Protein AF-A0A3Q0DSI8-F1 (afdb_monomer_lite)

pLDDT: mean 88.82, std 7.57, range [65.06, 96.94]

Organism: Carlito syrichta (NCBI:txid1868482)

Radius of gyration: 19.51 Å; chains: 1; bounding box: 39×31×48 Å

Sequence (101 aa):
PAAAREAFRAGLRVSFAHFVQYLLDPHTETLAPFNEHWRQVYRLCHPCQIDYDFVGKLETLDQDAAQLLRLLRVDRRLRFPPSYRNRTARSWEEDWFAEIP

Secondary structure (DSSP, 8-state):
--SHHHHHHTT----HHHHHHHHH-HHHHHHSPPPTTTS-HHHHS-TTTS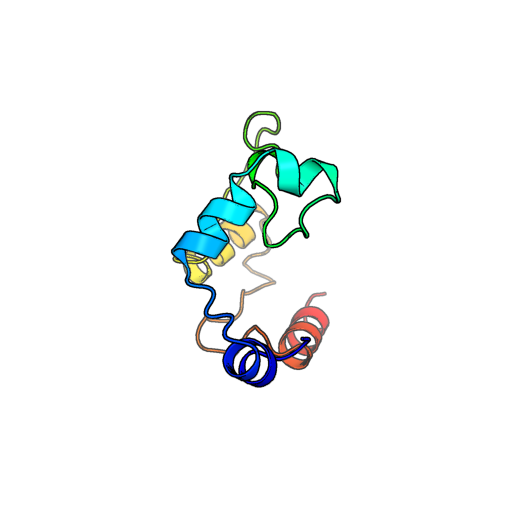--S----STTHHHHHHHHHHHTT-TTT--PPPTTS-TT-HHHHHHHHHT--

Structure (mmCIF, N/CA/C/O backbone):
data_AF-A0A3Q0DSI8-F1
#
_entry.id   AF-A0A3Q0DSI8-F1
#
loop_
_atom_site.group_PDB
_atom_site.id
_atom_site.type_symbol
_atom_site.label_atom_id
_atom_site.label_alt_id
_atom_site.label_comp_id
_atom_site.label_asym_id
_atom_site.label_entity_id
_atom_site.label_seq_id
_atom_site.pdbx_PDB_ins_code
_atom_site.Cartn_x
_atom_site.Cartn_y
_atom_site.Cartn_z
_atom_site.occupancy
_atom_site.B_iso_or_equiv
_atom_site.auth_seq_id
_atom_site.auth_comp_id
_atom_site.auth_asym_id
_atom_site.auth_atom_id
_atom_site.pdbx_PDB_model_num
ATOM 1 N N . PRO A 1 1 ? 11.953 -16.529 -18.327 1.00 75.19 1 PRO A N 1
ATOM 2 C CA . PRO A 1 1 ? 12.518 -17.112 -17.087 1.00 75.19 1 PRO A CA 1
ATOM 3 C C . PRO A 1 1 ? 11.647 -16.754 -15.879 1.00 75.19 1 PRO A C 1
ATOM 5 O O . PRO A 1 1 ? 11.230 -15.605 -15.771 1.00 75.19 1 PRO A O 1
ATOM 8 N N . ALA A 1 2 ? 11.341 -17.732 -15.023 1.00 85.94 2 ALA A N 1
ATOM 9 C CA . ALA A 1 2 ? 10.437 -17.547 -13.877 1.00 85.94 2 ALA A CA 1
ATOM 10 C C . ALA A 1 2 ? 11.185 -17.217 -12.571 1.00 85.94 2 ALA A C 1
ATOM 12 O O . ALA A 1 2 ? 10.582 -16.751 -11.610 1.00 85.94 2 ALA A O 1
ATOM 13 N N . ALA A 1 3 ? 12.507 -17.422 -12.541 1.00 91.25 3 ALA A N 1
ATOM 14 C CA . ALA A 1 3 ? 13.357 -17.130 -11.390 1.00 91.25 3 ALA A CA 1
ATOM 15 C C . ALA A 1 3 ? 14.474 -16.133 -11.734 1.00 91.25 3 ALA A C 1
ATOM 17 O O . ALA A 1 3 ? 15.046 -16.166 -12.829 1.00 91.25 3 ALA A O 1
ATOM 18 N N . ALA A 1 4 ? 14.869 -15.304 -10.760 1.00 89.75 4 ALA A N 1
ATOM 19 C CA . ALA A 1 4 ? 15.948 -14.321 -10.923 1.00 89.75 4 ALA A CA 1
ATOM 20 C C . ALA A 1 4 ? 17.263 -14.965 -11.401 1.00 89.75 4 ALA A C 1
ATOM 22 O O . ALA A 1 4 ? 17.949 -14.433 -12.270 1.00 89.75 4 ALA A O 1
ATOM 23 N N . ARG A 1 5 ? 17.582 -16.166 -10.899 1.00 93.50 5 ARG A N 1
ATOM 24 C CA . ARG A 1 5 ? 18.783 -16.913 -11.302 1.00 93.50 5 ARG A CA 1
ATOM 25 C C . ARG A 1 5 ? 18.782 -17.277 -12.789 1.00 93.50 5 ARG A C 1
ATOM 27 O O . ARG A 1 5 ? 19.831 -17.226 -13.425 1.00 93.50 5 ARG A O 1
ATOM 34 N N . GLU A 1 6 ? 17.631 -17.649 -13.343 1.00 95.44 6 GLU A N 1
ATOM 35 C CA . GLU A 1 6 ? 17.492 -17.958 -14.771 1.00 95.44 6 GLU A CA 1
ATOM 36 C C . GLU A 1 6 ? 17.601 -16.694 -15.622 1.00 95.44 6 GLU A C 1
ATOM 38 O O . GLU A 1 6 ? 18.300 -16.697 -16.632 1.00 95.44 6 GLU A O 1
ATOM 43 N N . ALA A 1 7 ? 16.969 -15.600 -15.183 1.00 93.88 7 ALA A N 1
ATOM 44 C CA . ALA A 1 7 ? 17.076 -14.303 -15.844 1.00 93.88 7 ALA A CA 1
ATOM 45 C C . ALA A 1 7 ? 18.540 -13.838 -15.913 1.00 93.88 7 ALA A C 1
ATOM 47 O O . ALA A 1 7 ? 19.027 -13.483 -16.985 1.00 93.88 7 ALA A O 1
ATOM 48 N N . PHE A 1 8 ? 19.278 -13.954 -14.805 1.00 94.44 8 PHE A N 1
ATOM 49 C CA . PHE A 1 8 ? 20.689 -13.571 -14.748 1.00 94.44 8 PHE A CA 1
ATOM 50 C C . PHE A 1 8 ? 21.568 -14.415 -15.676 1.00 94.44 8 PHE A C 1
ATOM 52 O O . PHE A 1 8 ? 22.470 -13.869 -16.309 1.00 94.44 8 PHE A O 1
ATOM 59 N N . ARG A 1 9 ? 21.306 -15.725 -15.795 1.00 95.75 9 ARG A N 1
ATOM 60 C CA . ARG A 1 9 ? 22.008 -16.599 -16.756 1.00 95.75 9 ARG A CA 1
ATOM 61 C C . ARG A 1 9 ? 21.726 -16.217 -18.208 1.00 95.75 9 ARG A C 1
ATOM 63 O O . ARG A 1 9 ? 22.615 -16.346 -19.038 1.00 95.75 9 ARG A O 1
ATOM 70 N N . ALA A 1 10 ? 20.527 -15.717 -18.494 1.00 95.44 10 ALA A N 1
ATOM 71 C CA . ALA A 1 10 ? 20.152 -15.191 -19.805 1.00 95.44 10 ALA A CA 1
ATOM 72 C C . ALA A 1 10 ? 20.676 -13.761 -20.066 1.00 95.44 10 ALA A C 1
ATOM 74 O O . ALA A 1 10 ? 20.297 -13.146 -21.057 1.00 95.44 10 ALA A O 1
ATOM 75 N N . GLY A 1 11 ? 21.514 -13.204 -19.181 1.00 94.81 11 GLY A N 1
ATOM 76 C CA . GLY A 1 11 ? 22.053 -11.846 -19.310 1.00 94.81 11 GLY A CA 1
ATOM 77 C C . GLY A 1 11 ? 21.078 -10.732 -18.911 1.00 94.81 11 GLY A C 1
ATOM 78 O O . GLY A 1 11 ? 21.422 -9.557 -19.001 1.00 94.81 11 GLY A O 1
ATOM 79 N N . LEU A 1 12 ? 19.884 -11.072 -18.422 1.00 94.56 12 LEU A N 1
ATOM 80 C CA . LEU A 1 12 ? 18.876 -10.103 -17.998 1.00 94.56 12 LEU A CA 1
ATOM 81 C C . LEU A 1 12 ? 19.125 -9.697 -16.546 1.00 94.56 12 LEU A C 1
ATOM 83 O O . LEU A 1 12 ? 18.882 -10.481 -15.634 1.00 94.56 12 LEU A O 1
ATOM 87 N N . ARG A 1 13 ? 19.576 -8.463 -16.315 1.00 93.19 13 ARG A N 1
ATOM 88 C CA . ARG A 1 13 ? 19.764 -7.887 -14.972 1.00 93.19 13 ARG A CA 1
ATOM 89 C C . ARG A 1 13 ? 18.864 -6.672 -14.787 1.00 93.19 13 ARG A C 1
ATOM 91 O O . ARG A 1 13 ? 19.301 -5.532 -14.913 1.00 93.19 13 ARG A O 1
ATOM 98 N N . VAL A 1 14 ? 17.592 -6.937 -14.508 1.00 91.50 14 VAL A N 1
ATOM 99 C CA . VAL A 1 14 ? 16.598 -5.891 -14.250 1.00 91.50 14 VAL A CA 1
ATOM 100 C C 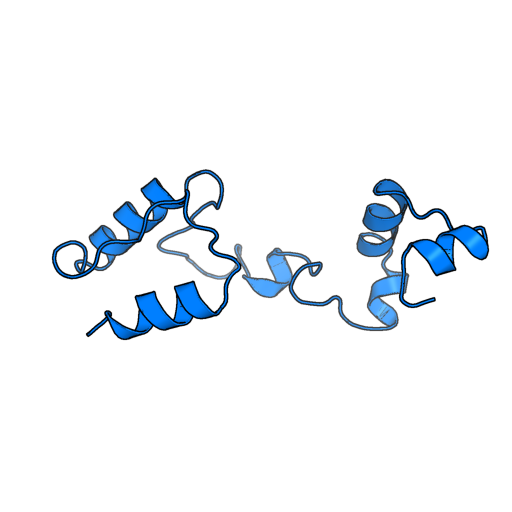. VAL A 1 14 ? 16.955 -5.184 -12.943 1.00 91.50 14 VAL A C 1
ATOM 102 O O . VAL A 1 14 ? 17.166 -5.827 -11.916 1.00 91.50 14 VAL A O 1
ATOM 105 N N . SER A 1 15 ? 17.052 -3.860 -12.993 1.00 93.44 15 SER A N 1
ATOM 106 C CA . SER A 1 15 ? 17.263 -3.019 -11.812 1.00 93.44 15 SER A CA 1
ATOM 107 C C . SER A 1 15 ? 15.936 -2.440 -11.332 1.00 93.44 15 SER A C 1
ATOM 109 O O . SER A 1 15 ? 14.942 -2.454 -12.059 1.00 93.44 15 SER A O 1
ATOM 111 N N . PHE A 1 16 ? 15.926 -1.855 -10.135 1.00 94.75 16 PHE A N 1
ATOM 112 C CA . PHE A 1 16 ? 14.748 -1.137 -9.653 1.00 94.75 16 PHE A CA 1
ATOM 113 C C . PHE A 1 16 ? 14.329 0.003 -10.599 1.00 94.75 16 PHE A C 1
ATOM 115 O O . PHE A 1 16 ? 13.146 0.187 -10.846 1.00 94.75 16 PHE A O 1
ATOM 122 N N . ALA A 1 17 ? 15.283 0.708 -11.216 1.00 96.94 17 ALA A N 1
ATOM 123 C CA . ALA A 1 17 ? 14.973 1.752 -12.195 1.00 96.94 17 ALA A CA 1
ATOM 124 C C . ALA A 1 17 ? 14.261 1.200 -13.444 1.00 96.94 17 ALA A C 1
ATOM 126 O O . ALA A 1 17 ? 13.314 1.813 -13.924 1.00 96.94 17 ALA A O 1
ATOM 127 N N . HIS A 1 18 ? 14.659 0.019 -13.935 1.00 95.00 18 HIS A N 1
ATOM 128 C CA . HIS A 1 18 ? 13.942 -0.649 -15.027 1.00 95.00 18 HIS A CA 1
ATOM 129 C C . HIS A 1 18 ? 12.512 -1.022 -14.619 1.00 95.00 18 HIS A C 1
ATOM 131 O O . HIS A 1 18 ? 11.594 -0.892 -15.421 1.00 95.00 18 HIS A O 1
ATOM 137 N N . PHE A 1 19 ? 12.317 -1.458 -13.372 1.00 92.88 19 PHE A N 1
ATOM 138 C CA . PHE A 1 19 ? 10.987 -1.740 -12.839 1.00 92.88 19 PHE A CA 1
ATOM 139 C C . PHE A 1 19 ? 10.120 -0.474 -12.752 1.00 92.88 19 PHE A C 1
ATOM 141 O O . PHE A 1 19 ? 8.974 -0.493 -13.187 1.00 92.88 19 PHE A O 1
ATOM 148 N N . VAL A 1 20 ? 10.674 0.647 -12.281 1.00 94.00 20 VAL A N 1
ATOM 149 C CA . VAL A 1 20 ? 9.970 1.940 -12.286 1.00 94.00 20 VAL A CA 1
ATOM 150 C C . VAL A 1 20 ? 9.603 2.348 -13.714 1.00 94.00 20 VAL A C 1
ATOM 152 O O . VAL A 1 20 ? 8.457 2.705 -13.965 1.00 94.00 20 VAL A O 1
ATOM 155 N N . GLN A 1 21 ? 10.531 2.230 -14.668 1.00 94.25 21 GLN A N 1
ATOM 156 C CA . GLN A 1 21 ? 10.258 2.535 -16.074 1.00 94.25 21 GLN A CA 1
ATOM 157 C C . GLN A 1 21 ? 9.134 1.660 -16.643 1.00 94.25 21 GLN A C 1
ATOM 159 O O . GLN A 1 21 ? 8.259 2.176 -17.326 1.00 94.25 21 GLN A O 1
ATOM 164 N N . TYR A 1 22 ? 9.123 0.363 -16.324 1.00 93.25 22 TYR A N 1
ATOM 165 C CA . TYR A 1 22 ? 8.060 -0.563 -16.720 1.00 93.25 22 TYR A CA 1
ATOM 166 C C . TYR A 1 22 ? 6.674 -0.103 -16.236 1.00 93.25 22 TYR A C 1
ATOM 168 O O . TYR A 1 22 ? 5.722 -0.157 -17.011 1.00 93.25 22 TYR A O 1
ATOM 176 N N . LEU A 1 23 ? 6.565 0.398 -14.998 1.00 93.31 23 LEU A N 1
ATOM 177 C CA . LEU A 1 23 ? 5.303 0.907 -14.440 1.00 93.31 23 LEU A CA 1
ATOM 178 C C . LEU A 1 23 ? 4.867 2.260 -15.017 1.00 93.31 23 LEU A C 1
ATOM 180 O O . LEU A 1 23 ? 3.680 2.582 -14.994 1.00 93.31 23 LEU A O 1
ATOM 184 N N . LEU A 1 24 ? 5.820 3.065 -15.489 1.00 91.81 24 LEU A N 1
ATOM 185 C CA . LEU A 1 24 ? 5.562 4.397 -16.040 1.00 91.81 24 LEU A CA 1
ATOM 186 C C . LEU A 1 24 ? 5.375 4.401 -17.561 1.00 91.81 24 LEU A C 1
ATOM 188 O O . LEU A 1 24 ? 4.897 5.398 -18.096 1.00 91.81 24 LEU A O 1
ATOM 192 N N . ASP A 1 25 ? 5.750 3.325 -18.255 1.00 93.19 25 ASP A N 1
ATOM 193 C CA . ASP A 1 25 ? 5.588 3.198 -19.701 1.00 93.19 25 ASP A CA 1
ATOM 194 C C . ASP A 1 25 ? 4.111 2.934 -20.063 1.00 93.19 25 ASP A C 1
ATOM 196 O O . ASP A 1 25 ? 3.574 1.871 -19.728 1.00 93.19 25 ASP A O 1
ATOM 200 N N . PRO A 1 26 ? 3.442 3.860 -20.782 1.00 88.25 26 PRO A N 1
ATOM 201 C CA . PRO A 1 26 ? 2.053 3.686 -21.194 1.00 88.25 26 PRO A CA 1
ATOM 202 C C . PRO A 1 26 ? 1.836 2.455 -22.077 1.00 88.25 26 PRO A C 1
ATOM 204 O O . PRO A 1 26 ? 0.744 1.890 -22.065 1.00 88.25 26 PRO A O 1
ATOM 207 N N . HIS A 1 27 ? 2.849 2.029 -22.841 1.00 92.81 27 HIS A N 1
ATOM 208 C CA . HIS A 1 27 ? 2.746 0.868 -23.719 1.00 92.81 27 HIS A CA 1
ATOM 209 C C . HIS A 1 27 ? 2.589 -0.428 -22.926 1.00 92.81 27 HIS A C 1
ATOM 211 O O . HIS A 1 27 ? 1.800 -1.290 -23.310 1.00 92.81 27 HIS A O 1
ATOM 217 N N . THR A 1 28 ? 3.270 -0.547 -21.788 1.00 91.50 28 THR A N 1
ATOM 218 C CA . THR A 1 28 ? 3.168 -1.722 -20.921 1.00 91.50 28 THR A CA 1
ATOM 219 C C . THR A 1 28 ? 1.724 -1.995 -20.503 1.00 91.50 28 THR A C 1
ATOM 221 O O . THR A 1 28 ? 1.255 -3.129 -20.584 1.00 91.50 28 THR A O 1
ATOM 224 N N . GLU A 1 29 ? 0.992 -0.952 -20.110 1.00 88.38 29 GLU A N 1
ATOM 225 C CA . GLU A 1 29 ? -0.379 -1.091 -19.613 1.00 88.38 29 GLU A CA 1
ATOM 226 C C . GLU A 1 29 ? -1.389 -1.418 -20.732 1.00 88.38 29 GLU A C 1
ATOM 228 O O . GLU A 1 29 ? -2.481 -1.913 -20.456 1.00 88.38 29 GLU A O 1
ATOM 233 N N . THR A 1 30 ? -1.020 -1.214 -22.005 1.00 90.62 30 THR A N 1
ATOM 234 C CA . THR A 1 30 ? -1.847 -1.647 -23.149 1.00 90.62 30 THR A CA 1
ATOM 235 C C . THR A 1 30 ? -1.886 -3.161 -23.331 1.00 90.62 30 THR A C 1
ATOM 237 O O . THR A 1 30 ? -2.837 -3.674 -23.917 1.00 90.62 30 THR A O 1
ATOM 240 N N . LEU A 1 31 ? -0.876 -3.880 -22.833 1.00 90.25 31 LEU A N 1
ATOM 241 C CA . LEU A 1 31 ? -0.787 -5.333 -22.974 1.00 90.25 31 LEU A CA 1
ATOM 242 C C . LEU A 1 31 ? -1.676 -6.044 -21.951 1.00 90.25 31 LEU A C 1
ATOM 244 O O . LEU A 1 31 ? -2.354 -7.016 -22.283 1.00 90.25 31 LEU A O 1
ATOM 248 N N . ALA A 1 32 ? -1.667 -5.559 -20.710 1.00 88.69 32 ALA A N 1
ATOM 249 C CA . ALA A 1 32 ? -2.528 -6.019 -19.632 1.00 88.69 32 ALA A CA 1
ATOM 250 C C . ALA A 1 32 ? -2.546 -4.991 -18.486 1.00 88.69 32 ALA A C 1
ATOM 252 O O . ALA A 1 32 ? -1.549 -4.296 -18.271 1.00 88.69 32 ALA A O 1
ATOM 253 N N . PRO A 1 33 ? -3.629 -4.935 -17.688 1.00 88.19 33 PRO A N 1
ATOM 254 C CA . PRO A 1 33 ? -3.628 -4.181 -16.443 1.00 88.19 33 PRO A CA 1
ATOM 255 C C . PRO A 1 33 ? -2.538 -4.681 -15.490 1.00 88.19 33 PRO A C 1
ATOM 257 O O . PRO A 1 33 ? -2.331 -5.888 -15.342 1.00 88.19 33 PRO A O 1
ATOM 260 N N . PHE A 1 34 ? -1.889 -3.757 -14.782 1.00 92.81 34 PHE A N 1
ATOM 261 C CA . PHE A 1 34 ? -1.038 -4.129 -13.657 1.00 92.81 34 PHE A CA 1
ATOM 262 C C . PHE A 1 34 ? -1.862 -4.808 -12.561 1.00 92.81 34 PHE A C 1
ATOM 264 O O . PHE A 1 34 ? -3.020 -4.449 -12.326 1.00 92.81 34 PHE A O 1
ATOM 271 N N . ASN A 1 35 ? -1.243 -5.765 -11.866 1.00 91.19 35 ASN A N 1
ATOM 272 C CA . ASN A 1 35 ? -1.826 -6.302 -10.641 1.00 91.19 35 ASN A CA 1
ATOM 273 C C . ASN A 1 35 ? -2.000 -5.184 -9.599 1.00 91.19 35 ASN A C 1
ATOM 275 O O . ASN A 1 35 ? -1.365 -4.130 -9.668 1.00 91.19 35 ASN A O 1
ATOM 279 N N . GLU A 1 36 ? -2.847 -5.430 -8.613 1.00 91.06 36 GLU A N 1
ATOM 280 C CA . GLU A 1 36 ? -3.218 -4.488 -7.562 1.00 91.06 36 GLU A CA 1
ATOM 281 C C . GLU A 1 36 ? -2.035 -3.972 -6.730 1.00 91.06 36 GLU A C 1
ATOM 283 O O . GLU A 1 36 ? -2.118 -2.877 -6.186 1.00 91.06 36 GLU A O 1
ATOM 288 N N . HIS A 1 37 ? -0.915 -4.698 -6.679 1.00 90.25 37 HIS A N 1
ATOM 289 C CA . HIS A 1 37 ? 0.280 -4.256 -5.960 1.00 90.25 37 HIS A CA 1
ATOM 290 C C . HIS A 1 37 ? 1.036 -3.157 -6.718 1.00 90.25 37 HIS A C 1
ATOM 292 O O . HIS A 1 37 ? 1.667 -2.303 -6.098 1.00 90.25 37 HIS A O 1
ATOM 298 N N . TRP A 1 38 ? 0.983 -3.170 -8.055 1.00 91.75 38 TRP A N 1
ATOM 299 C CA . TRP A 1 38 ? 1.738 -2.245 -8.912 1.00 91.75 38 TRP A CA 1
ATOM 300 C C . TRP A 1 38 ? 0.873 -1.242 -9.668 1.00 91.75 38 TRP A C 1
ATOM 302 O O . TRP A 1 38 ? 1.391 -0.340 -10.328 1.00 91.75 38 TRP A O 1
ATOM 312 N N . ARG A 1 39 ? -0.447 -1.391 -9.591 1.00 91.44 39 ARG A N 1
ATOM 313 C CA . ARG A 1 39 ? -1.388 -0.459 -10.195 1.00 91.44 39 ARG A CA 1
ATOM 314 C C . ARG A 1 39 ? -1.372 0.873 -9.453 1.00 91.44 39 ARG A C 1
ATOM 316 O O . ARG A 1 39 ? -1.171 0.945 -8.244 1.00 91.44 39 ARG A O 1
ATOM 323 N N . GLN A 1 40 ? -1.600 1.954 -10.188 1.00 89.44 40 GLN A N 1
ATOM 324 C CA . GLN A 1 40 ? -1.569 3.295 -9.624 1.00 89.44 40 GLN A CA 1
ATOM 325 C C . GLN A 1 40 ? -2.683 3.450 -8.577 1.00 89.44 40 GLN A C 1
ATOM 327 O O . GLN A 1 40 ? -3.855 3.208 -8.871 1.00 89.44 40 GLN A O 1
ATOM 332 N N . VAL A 1 41 ? -2.329 3.909 -7.373 1.00 87.56 41 VAL A N 1
ATOM 333 C CA . VAL A 1 41 ? -3.243 3.991 -6.215 1.00 87.56 41 VAL A CA 1
ATOM 334 C C . VAL A 1 41 ? -4.512 4.788 -6.523 1.00 87.56 41 VAL A C 1
ATOM 336 O O . VAL A 1 41 ? -5.601 4.404 -6.097 1.00 87.56 41 VAL A O 1
ATOM 339 N N . TYR A 1 42 ? -4.410 5.854 -7.326 1.00 89.56 42 TYR A N 1
ATOM 340 C CA . TYR A 1 42 ? -5.572 6.671 -7.679 1.00 89.56 42 TYR A CA 1
ATOM 341 C C . TYR A 1 42 ? -6.647 5.910 -8.474 1.00 89.56 42 TYR A C 1
ATOM 343 O O . TYR A 1 42 ? -7.798 6.335 -8.490 1.00 89.56 42 TYR A O 1
ATOM 351 N N . ARG A 1 43 ? -6.281 4.790 -9.115 1.00 89.00 43 ARG A N 1
ATOM 352 C CA . ARG A 1 43 ? -7.193 3.907 -9.859 1.00 89.00 43 ARG A CA 1
ATOM 353 C C . ARG A 1 43 ? -7.793 2.793 -9.007 1.00 89.00 43 ARG A C 1
ATOM 355 O O . ARG A 1 43 ? -8.731 2.151 -9.457 1.00 89.00 43 ARG A O 1
ATOM 362 N N . LEU A 1 44 ? -7.214 2.519 -7.840 1.00 90.31 44 LEU A N 1
ATOM 363 C CA . LEU A 1 44 ? -7.686 1.478 -6.925 1.00 90.31 44 LEU A CA 1
ATOM 364 C C . LEU A 1 44 ? -8.607 2.071 -5.863 1.00 90.31 44 LEU A C 1
ATOM 366 O O . LEU A 1 44 ? -9.702 1.570 -5.636 1.00 90.31 44 LEU A O 1
ATOM 370 N N . CYS A 1 45 ? -8.161 3.159 -5.238 1.00 88.12 45 CYS A N 1
ATOM 371 C CA . CYS A 1 45 ? -8.833 3.739 -4.082 1.00 88.12 45 CYS A CA 1
ATOM 372 C C . CYS A 1 45 ? -9.554 5.049 -4.404 1.00 88.12 45 CYS A C 1
ATOM 374 O O . CYS A 1 45 ? -10.095 5.656 -3.501 1.00 88.12 45 CYS A O 1
ATOM 376 N N . HIS A 1 46 ? -9.523 5.549 -5.645 1.00 90.69 46 HIS A N 1
ATOM 377 C CA . HIS A 1 46 ? -10.230 6.782 -6.027 1.00 90.69 46 HIS A CA 1
ATOM 378 C C . HIS A 1 46 ? -10.135 7.930 -4.984 1.00 90.69 46 HIS A C 1
ATOM 380 O O . HIS A 1 46 ? -11.151 8.536 -4.639 1.00 90.69 46 HIS A O 1
ATOM 386 N N . PRO A 1 47 ? -8.931 8.261 -4.468 1.00 88.50 47 PRO A N 1
ATOM 387 C CA . PRO A 1 47 ? -8.750 9.121 -3.292 1.00 88.50 47 PRO A CA 1
ATOM 388 C C . PRO A 1 47 ? -9.234 10.563 -3.498 1.00 88.50 47 PRO A C 1
ATOM 390 O O . PRO A 1 47 ? -9.330 11.320 -2.542 1.00 88.50 47 PRO A O 1
ATOM 393 N N . CYS A 1 48 ? -9.511 10.957 -4.743 1.00 89.06 48 CYS A N 1
ATOM 394 C CA . CYS A 1 48 ? -10.052 12.268 -5.099 1.00 89.06 48 CYS A CA 1
ATOM 395 C C . CYS A 1 48 ? -11.575 12.271 -5.311 1.00 89.06 48 CYS A C 1
ATOM 397 O O . CYS A 1 48 ? -12.142 13.335 -5.524 1.00 89.06 48 CYS A O 1
ATOM 399 N N . GLN A 1 49 ? -12.219 11.101 -5.359 1.00 93.31 49 GLN A N 1
ATOM 400 C CA . GLN A 1 49 ? -13.645 10.956 -5.686 1.00 93.31 49 GLN A CA 1
ATOM 401 C C . GLN A 1 49 ? -14.467 10.404 -4.519 1.00 93.31 49 GLN A C 1
ATOM 403 O O . GLN A 1 49 ? -15.692 10.451 -4.572 1.00 93.31 49 GLN A O 1
ATOM 408 N N . ILE A 1 50 ? -13.808 9.853 -3.501 1.00 91.62 50 ILE A N 1
ATOM 409 C CA . ILE A 1 50 ? -14.443 9.306 -2.307 1.00 91.62 50 ILE A CA 1
ATOM 410 C C . ILE A 1 50 ? -14.023 10.169 -1.118 1.00 91.62 50 ILE A C 1
ATOM 412 O O . ILE A 1 50 ? -12.831 10.362 -0.877 1.00 91.62 50 ILE A O 1
ATOM 416 N N . ASP A 1 51 ? -15.010 10.653 -0.369 1.00 94.38 51 ASP A N 1
ATOM 417 C CA . ASP A 1 51 ? -14.798 11.387 0.876 1.00 94.38 51 ASP A CA 1
ATOM 418 C C . ASP A 1 51 ? -14.520 10.394 2.009 1.00 94.38 51 ASP A C 1
ATOM 420 O O . ASP A 1 51 ? -15.423 9.888 2.671 1.00 94.38 51 ASP A O 1
ATOM 424 N N . TYR A 1 52 ? -13.245 10.054 2.187 1.00 92.38 52 TYR A N 1
ATOM 425 C CA . TYR A 1 52 ? -12.809 9.127 3.225 1.00 92.38 52 TYR A CA 1
ATOM 426 C C . TYR A 1 52 ? -12.876 9.761 4.617 1.00 92.38 52 TYR A C 1
ATOM 428 O O . TYR A 1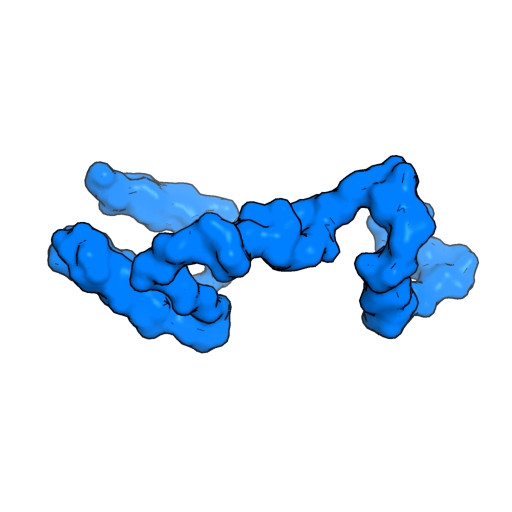 52 ? -12.182 10.738 4.893 1.00 92.38 52 TYR A O 1
ATOM 436 N N . ASP A 1 53 ? -13.599 9.122 5.538 1.00 93.56 53 ASP A N 1
ATOM 437 C CA . ASP A 1 53 ? -13.582 9.482 6.964 1.00 93.56 53 ASP A CA 1
ATOM 438 C C . ASP A 1 53 ? -12.237 9.154 7.644 1.00 93.56 53 ASP A C 1
ATOM 440 O O . ASP A 1 53 ? -11.924 9.664 8.722 1.00 93.56 53 ASP A O 1
ATOM 444 N N . PHE A 1 54 ? -11.438 8.270 7.033 1.00 94.44 54 PHE A N 1
ATOM 445 C CA . PHE A 1 54 ? -10.157 7.819 7.565 1.00 94.44 54 PHE A CA 1
ATOM 446 C C . PHE A 1 54 ? -9.184 7.383 6.460 1.00 94.44 54 PHE A C 1
ATOM 448 O O . PHE A 1 54 ? -9.541 6.600 5.581 1.00 94.44 54 PHE A O 1
ATOM 455 N N . VAL A 1 55 ? -7.925 7.831 6.552 1.00 92.75 55 VAL A N 1
ATOM 456 C CA . VAL A 1 55 ? -6.808 7.392 5.699 1.00 92.75 55 VAL A CA 1
ATOM 457 C C . VAL A 1 55 ? -5.628 7.016 6.594 1.00 92.75 55 VAL A C 1
ATOM 459 O O . VAL A 1 55 ? -5.010 7.886 7.206 1.00 92.75 55 VAL A O 1
ATOM 462 N N . GLY A 1 56 ? -5.326 5.720 6.680 1.00 92.25 56 GLY A N 1
ATOM 463 C CA . GLY A 1 56 ? -4.207 5.193 7.468 1.00 92.25 56 GLY A CA 1
ATOM 464 C C . GLY A 1 56 ? -2.919 5.030 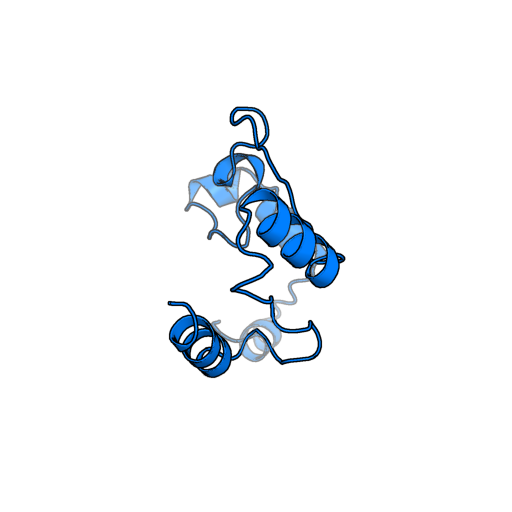6.658 1.00 92.25 56 GLY A C 1
ATOM 465 O O . GLY A 1 56 ? -2.944 5.004 5.426 1.00 92.25 56 GLY A O 1
ATOM 466 N N . LYS A 1 57 ? -1.790 4.882 7.355 1.00 92.12 57 LYS A N 1
ATOM 467 C CA . LYS A 1 57 ? -0.467 4.611 6.777 1.00 92.12 57 LYS A CA 1
ATOM 468 C C . LYS A 1 57 ? 0.137 3.351 7.383 1.00 92.12 57 LYS A C 1
ATOM 470 O O . LYS A 1 57 ? -0.071 3.043 8.556 1.00 92.12 57 LYS A O 1
ATOM 475 N N . LEU A 1 58 ? 0.930 2.630 6.594 1.00 87.81 58 LEU A N 1
ATOM 476 C CA . LEU A 1 58 ? 1.588 1.411 7.073 1.00 87.81 58 LEU A CA 1
ATOM 477 C C . LEU A 1 58 ? 2.667 1.724 8.118 1.00 87.81 58 LEU A C 1
ATOM 479 O O . LEU A 1 58 ? 2.840 0.974 9.074 1.00 87.81 58 LEU A O 1
ATOM 483 N N . GLU A 1 59 ? 3.343 2.862 7.981 1.00 89.69 59 GLU A N 1
ATOM 484 C CA . GLU A 1 59 ? 4.382 3.336 8.896 1.00 89.69 59 GLU A CA 1
ATOM 485 C C . GLU A 1 59 ? 3.830 3.652 10.293 1.00 89.69 59 GLU A C 1
ATOM 487 O O . GLU A 1 59 ? 4.540 3.511 11.287 1.00 89.69 59 GLU A O 1
ATOM 492 N N . THR A 1 60 ? 2.558 4.054 10.374 1.00 92.69 60 THR A N 1
ATOM 493 C CA . THR A 1 60 ? 1.847 4.384 11.620 1.00 92.69 60 THR A CA 1
ATOM 494 C C . THR A 1 60 ? 0.732 3.391 11.939 1.00 92.69 60 THR A C 1
ATOM 496 O O . THR A 1 60 ? -0.138 3.683 12.755 1.00 92.69 60 THR A O 1
ATOM 499 N N . LEU A 1 61 ? 0.780 2.184 11.363 1.00 90.19 61 LEU A N 1
ATOM 500 C CA . LEU A 1 61 ? -0.309 1.202 11.395 1.00 90.19 61 LEU A CA 1
ATOM 501 C C . LEU A 1 61 ? -0.836 0.896 12.805 1.00 90.19 61 LEU A C 1
ATOM 503 O O . LEU A 1 61 ? -2.043 0.813 12.999 1.00 90.19 61 LEU A O 1
ATOM 507 N N . ASP A 1 62 ? 0.037 0.771 13.807 1.00 90.56 62 ASP A N 1
ATOM 508 C CA . ASP A 1 62 ? -0.397 0.493 15.185 1.00 90.56 62 ASP A CA 1
ATOM 509 C C . ASP A 1 62 ? -1.196 1.660 15.797 1.00 90.56 62 ASP A C 1
ATOM 511 O O . ASP A 1 62 ? -2.164 1.448 16.530 1.00 90.56 62 ASP A O 1
ATOM 515 N N . GLN A 1 63 ? -0.804 2.898 15.491 1.00 93.94 63 GLN A N 1
ATOM 516 C CA . GLN A 1 63 ? -1.481 4.110 15.959 1.00 93.94 63 GLN A CA 1
ATOM 517 C C . GLN A 1 63 ? -2.794 4.304 15.198 1.00 93.94 63 GLN A C 1
ATOM 519 O O . GLN A 1 63 ? -3.838 4.540 15.809 1.00 93.94 63 GLN A O 1
ATOM 524 N N . ASP A 1 64 ? -2.742 4.134 13.881 1.00 95.62 64 ASP A N 1
ATOM 525 C CA . ASP A 1 64 ? -3.857 4.311 12.958 1.00 95.62 64 ASP A CA 1
ATOM 526 C C . ASP A 1 64 ? -4.957 3.277 13.199 1.00 95.62 64 ASP A C 1
ATOM 528 O O . ASP A 1 64 ? -6.127 3.641 13.295 1.00 95.62 64 ASP A O 1
ATOM 532 N N . ALA A 1 65 ? -4.604 2.009 13.419 1.00 93.44 65 ALA A N 1
ATOM 533 C CA . ALA A 1 65 ? -5.578 0.979 13.760 1.00 93.44 65 ALA A CA 1
ATOM 534 C C . ALA A 1 65 ? -6.277 1.273 15.097 1.00 93.44 65 ALA A C 1
ATOM 536 O O . ALA A 1 65 ? -7.495 1.132 15.209 1.00 93.44 65 ALA A O 1
ATOM 537 N N . ALA A 1 66 ? -5.541 1.746 16.109 1.00 94.31 66 ALA A N 1
ATOM 538 C CA . ALA A 1 66 ? -6.142 2.141 17.380 1.00 94.31 66 ALA A CA 1
ATOM 539 C C . ALA A 1 66 ? -7.095 3.343 17.230 1.00 94.31 66 ALA A C 1
ATOM 541 O O . ALA A 1 66 ? -8.131 3.386 17.896 1.00 94.31 66 ALA A O 1
ATOM 542 N N . GLN A 1 67 ? -6.774 4.311 16.363 1.00 95.94 67 GLN A N 1
ATOM 543 C CA . GLN A 1 67 ? -7.680 5.422 16.054 1.00 95.94 67 GLN A CA 1
ATOM 544 C C . GLN A 1 67 ? -8.923 4.955 15.301 1.00 95.94 67 GLN A C 1
ATOM 546 O O . GLN A 1 67 ? -10.032 5.332 15.675 1.00 95.94 67 GLN A O 1
ATOM 551 N N . LEU A 1 68 ? -8.759 4.099 14.292 1.00 96.00 68 LEU A N 1
ATOM 552 C CA . LEU A 1 68 ? -9.868 3.570 13.506 1.00 96.00 68 LEU A CA 1
ATOM 553 C C . LEU A 1 68 ? -10.875 2.817 14.387 1.00 96.00 68 LEU A C 1
ATOM 555 O O . LEU A 1 68 ? -12.075 3.062 14.303 1.00 96.00 68 LEU A O 1
ATOM 559 N N . LEU A 1 69 ? -10.401 1.967 15.304 1.00 94.88 69 LEU A N 1
ATOM 560 C CA . LEU A 1 69 ? -11.280 1.245 16.232 1.00 94.88 69 LEU A CA 1
ATOM 561 C C . LEU A 1 69 ? -12.037 2.189 17.183 1.00 94.88 69 LEU A C 1
ATOM 563 O O . LEU A 1 69 ? -13.187 1.909 17.529 1.00 94.88 69 LEU A O 1
ATOM 567 N N . ARG A 1 70 ? -11.434 3.322 17.573 1.00 96.06 70 ARG A N 1
ATOM 568 C CA . ARG A 1 70 ? -12.116 4.375 18.347 1.00 96.06 70 ARG A CA 1
ATOM 569 C C . ARG A 1 70 ? -13.175 5.101 17.523 1.00 96.06 70 ARG A C 1
ATOM 571 O O . ARG A 1 70 ? -14.278 5.309 18.024 1.00 96.06 70 ARG A O 1
ATOM 578 N N . LEU A 1 71 ? -12.870 5.459 16.273 1.00 96.50 71 LEU A N 1
ATOM 579 C CA . LEU A 1 71 ? -13.824 6.093 15.351 1.00 96.50 71 LEU A CA 1
ATOM 580 C C . LEU A 1 71 ? -15.058 5.208 15.137 1.00 96.50 71 LEU A C 1
ATOM 582 O O . LEU A 1 71 ? -16.188 5.687 15.203 1.00 96.50 71 LEU A O 1
ATOM 586 N N . LEU A 1 72 ? -14.838 3.900 14.989 1.00 95.62 72 LEU A N 1
ATOM 587 C CA . LEU A 1 72 ? -15.887 2.888 14.851 1.00 95.62 72 LEU A CA 1
ATOM 588 C C . LEU A 1 72 ? -16.565 2.512 16.183 1.00 95.62 72 LEU A C 1
ATOM 590 O O . LEU A 1 72 ? -17.531 1.753 16.184 1.00 95.62 72 LEU A O 1
ATOM 594 N N . ARG A 1 73 ? -16.092 3.047 17.320 1.00 95.94 73 ARG A N 1
ATOM 595 C CA . ARG A 1 73 ? -16.603 2.792 18.683 1.00 95.94 73 ARG A CA 1
ATOM 596 C C . ARG A 1 73 ? -16.559 1.317 19.105 1.00 95.94 73 ARG A C 1
ATOM 598 O O . ARG A 1 73 ? -17.405 0.856 19.874 1.00 95.94 73 ARG A O 1
ATOM 605 N N . VAL A 1 74 ? -15.564 0.580 18.618 1.00 94.62 74 VAL A N 1
ATOM 606 C CA . VAL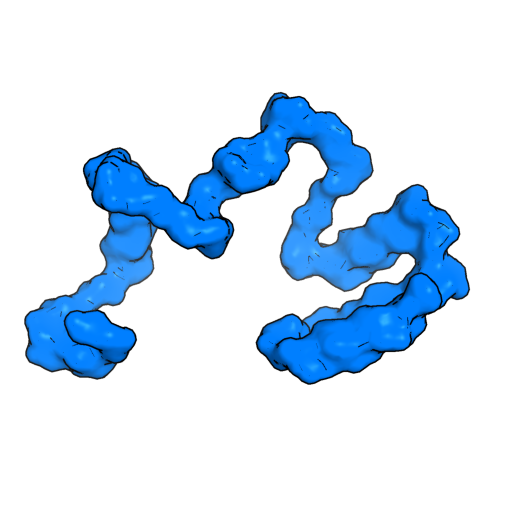 A 1 74 ? -15.340 -0.846 18.923 1.00 94.62 74 VAL A CA 1
ATOM 607 C C . VAL A 1 74 ? -14.049 -1.098 19.705 1.00 94.62 74 VAL A C 1
ATOM 609 O O . VAL A 1 74 ? -13.763 -2.236 20.061 1.00 94.62 74 VAL A O 1
ATOM 612 N N . ASP A 1 75 ? -13.301 -0.052 20.045 1.00 93.69 75 ASP A N 1
ATOM 613 C CA . ASP A 1 75 ? -12.020 -0.089 20.766 1.00 93.69 75 ASP A CA 1
ATOM 614 C C . ASP A 1 75 ? -12.077 -0.758 22.152 1.00 93.69 75 ASP A C 1
ATOM 616 O O . ASP A 1 75 ? -11.058 -1.204 22.675 1.00 93.69 75 ASP A O 1
ATOM 620 N N . ARG A 1 76 ? -13.270 -0.860 22.751 1.00 92.62 76 ARG A N 1
ATOM 621 C CA . ARG A 1 76 ? -13.490 -1.596 24.010 1.00 92.62 76 ARG A CA 1
ATOM 622 C C . ARG A 1 76 ? -13.653 -3.105 23.831 1.00 92.62 76 ARG A C 1
ATOM 624 O O . ARG A 1 76 ? -13.548 -3.832 24.813 1.00 92.62 76 ARG A O 1
ATOM 631 N N . ARG A 1 77 ? -13.974 -3.561 22.618 1.00 90.12 77 ARG A N 1
ATOM 632 C CA . ARG A 1 77 ? -14.218 -4.977 22.289 1.00 90.12 77 ARG A CA 1
ATOM 633 C C . ARG A 1 77 ? -13.091 -5.573 21.458 1.00 90.12 77 ARG A C 1
ATOM 635 O O . ARG A 1 77 ? -12.792 -6.748 21.604 1.00 90.12 77 ARG A O 1
ATOM 642 N N . LEU A 1 78 ? -12.484 -4.760 20.601 1.00 89.25 78 LEU A N 1
ATOM 643 C CA . LEU A 1 78 ? -11.452 -5.168 19.665 1.00 89.25 78 LEU A CA 1
ATOM 644 C C . LEU A 1 78 ? -10.183 -4.371 19.915 1.00 89.25 78 LEU A C 1
ATOM 646 O O . LEU A 1 78 ? -10.214 -3.152 20.090 1.00 89.25 78 LEU A O 1
ATOM 650 N N . ARG A 1 79 ? -9.052 -5.070 19.883 1.00 87.88 79 ARG A N 1
ATOM 651 C CA . ARG A 1 79 ? -7.730 -4.459 19.925 1.00 87.88 79 ARG A CA 1
ATOM 652 C C . ARG A 1 79 ? -6.911 -4.973 18.760 1.00 87.88 79 ARG A C 1
ATOM 654 O O . ARG A 1 79 ? -6.769 -6.180 18.580 1.00 87.88 79 ARG A O 1
ATOM 661 N N . PHE A 1 80 ? -6.356 -4.045 17.989 1.00 87.31 80 PHE A N 1
ATOM 662 C CA . PHE A 1 80 ? -5.480 -4.414 16.893 1.00 87.31 80 PHE A CA 1
ATOM 663 C C . PHE A 1 80 ? -4.162 -5.003 17.438 1.00 87.31 80 PHE A C 1
ATOM 665 O O . PHE A 1 80 ? -3.593 -4.458 18.394 1.00 87.31 80 PHE A O 1
ATOM 672 N N . PRO A 1 81 ? -3.679 -6.118 16.874 1.00 84.75 81 PRO A N 1
ATOM 673 C CA . PRO A 1 81 ? -2.456 -6.783 17.303 1.00 84.75 81 PRO A CA 1
ATOM 674 C C . PRO A 1 81 ? -1.220 -5.930 16.971 1.00 84.75 81 PRO A C 1
ATOM 676 O O . PRO A 1 81 ? -1.214 -5.245 15.953 1.00 84.75 81 PRO A O 1
ATOM 679 N N . PRO A 1 82 ? -0.146 -5.975 17.779 1.00 77.81 82 PRO A N 1
ATOM 680 C CA . PRO A 1 82 ? 1.042 -5.135 17.587 1.00 77.81 82 PRO A CA 1
ATOM 681 C C . PRO A 1 82 ? 1.892 -5.518 16.357 1.00 77.81 82 PRO A C 1
ATOM 683 O O . PRO A 1 82 ? 1.855 -6.658 15.888 1.00 77.81 82 PRO A O 1
ATOM 686 N N . SER A 1 83 ? 2.676 -4.559 15.844 1.00 69.56 83 SER A N 1
ATOM 687 C CA . SER A 1 83 ? 3.396 -4.628 14.550 1.00 69.56 83 SER A CA 1
ATOM 688 C C . SER A 1 83 ? 4.573 -5.582 14.441 1.00 69.56 83 SER A C 1
ATOM 690 O O . SER A 1 83 ? 4.976 -5.908 13.329 1.00 69.56 83 SER A O 1
ATOM 692 N N . TYR A 1 84 ? 5.097 -6.086 15.554 1.00 65.44 84 TYR A N 1
ATOM 693 C CA . TYR A 1 84 ? 6.272 -6.960 15.543 1.00 65.44 84 TYR A CA 1
ATOM 694 C C . TYR A 1 84 ? 5.967 -8.433 15.213 1.00 65.44 84 TYR A C 1
ATOM 696 O O . TYR A 1 84 ? 6.897 -9.230 15.092 1.00 65.44 84 TYR A O 1
ATOM 704 N N . ARG A 1 85 ? 4.694 -8.840 15.086 1.00 65.06 85 ARG A N 1
ATOM 705 C CA . ARG A 1 85 ? 4.355 -10.184 14.582 1.00 65.06 85 ARG A CA 1
ATOM 706 C C . ARG A 1 85 ? 4.567 -10.232 13.070 1.00 65.06 85 ARG A C 1
ATOM 708 O O . ARG A 1 85 ? 4.310 -9.250 12.383 1.00 65.06 85 ARG A O 1
ATOM 715 N N . ASN A 1 86 ? 5.012 -11.372 12.538 1.00 65.88 86 ASN A N 1
ATOM 716 C CA . ASN A 1 86 ? 5.126 -11.550 11.092 1.00 65.88 86 ASN A CA 1
ATOM 717 C C . ASN A 1 86 ? 3.724 -11.611 10.458 1.00 65.88 86 ASN A C 1
ATOM 719 O O . ASN A 1 86 ? 3.151 -12.685 10.295 1.00 65.88 86 ASN A O 1
ATOM 723 N N . ARG A 1 87 ? 3.186 -10.437 10.113 1.00 65.06 87 ARG A N 1
ATOM 724 C CA . ARG A 1 87 ? 1.827 -10.251 9.586 1.00 65.06 87 ARG A CA 1
ATOM 725 C C . ARG A 1 87 ? 1.627 -10.779 8.161 1.00 65.06 87 ARG A C 1
ATOM 727 O O . ARG A 1 87 ? 0.529 -10.682 7.650 1.00 65.06 87 ARG A O 1
ATOM 734 N N . THR A 1 88 ? 2.664 -11.323 7.516 1.00 66.81 88 THR A N 1
ATOM 735 C CA . THR A 1 88 ? 2.535 -11.963 6.188 1.00 66.81 88 THR A CA 1
ATOM 736 C C . THR A 1 88 ? 2.230 -13.459 6.264 1.00 66.81 88 THR A C 1
ATOM 738 O O . THR A 1 88 ? 2.010 -14.101 5.238 1.00 66.81 88 THR A O 1
ATOM 741 N N . ALA A 1 89 ? 2.220 -14.046 7.466 1.00 77.75 89 ALA A N 1
ATOM 742 C CA . ALA A 1 89 ? 1.817 -15.432 7.644 1.00 77.75 89 ALA A CA 1
ATOM 743 C C . ALA A 1 89 ? 0.286 -15.540 7.653 1.00 77.75 89 ALA A C 1
ATOM 745 O O . ALA A 1 89 ? -0.360 -15.042 8.572 1.00 77.75 89 ALA A O 1
ATOM 746 N N . ARG A 1 90 ? -0.278 -16.266 6.680 1.00 78.88 90 ARG A N 1
ATOM 747 C CA . ARG A 1 90 ? -1.727 -16.515 6.577 1.00 78.88 90 ARG A CA 1
ATOM 748 C C . ARG A 1 90 ? -2.337 -17.055 7.874 1.00 78.88 90 ARG A C 1
ATOM 750 O O . ARG A 1 90 ? -3.420 -16.641 8.258 1.00 78.88 90 ARG A O 1
ATOM 757 N N . SER A 1 91 ? -1.613 -17.927 8.576 1.00 81.25 91 SER A N 1
ATOM 758 C CA . SER A 1 91 ? -2.068 -18.496 9.850 1.00 81.25 91 SER A CA 1
ATOM 759 C C . SER A 1 91 ? -2.333 -17.425 10.908 1.00 81.25 91 SER A C 1
ATOM 761 O O . SER A 1 91 ? -3.279 -17.534 11.669 1.00 81.25 91 SER A O 1
ATOM 763 N N . TRP A 1 92 ? -1.527 -16.360 10.942 1.00 78.38 92 TRP A N 1
ATOM 764 C CA . TRP A 1 92 ? -1.735 -15.272 11.892 1.00 78.38 92 TRP A CA 1
ATOM 765 C C . TRP A 1 92 ? -2.999 -14.466 11.577 1.00 78.38 92 TRP A C 1
ATOM 767 O O . TRP A 1 92 ? -3.706 -14.066 12.499 1.00 78.38 92 TRP A O 1
ATOM 777 N N . GLU A 1 93 ? -3.271 -14.218 10.292 1.00 79.81 93 GLU A N 1
ATOM 778 C CA . GLU A 1 93 ? -4.493 -13.531 9.864 1.00 79.81 93 GLU A CA 1
ATOM 779 C C . GLU A 1 93 ? -5.719 -14.368 10.243 1.00 79.81 93 GLU A C 1
ATOM 781 O O . GLU A 1 93 ? -6.639 -13.854 10.875 1.00 79.81 93 GLU A O 1
ATOM 786 N N . GLU A 1 94 ? -5.692 -15.667 9.925 1.00 84.88 94 GLU A N 1
ATOM 787 C CA . GLU A 1 94 ? -6.748 -16.629 10.263 1.00 84.88 94 GLU A CA 1
ATOM 788 C C . GLU A 1 94 ? -7.021 -16.666 11.777 1.00 84.88 94 GLU A C 1
ATOM 790 O O . GLU A 1 94 ? -8.174 -16.524 12.188 1.00 84.88 94 GLU A O 1
ATOM 795 N N . ASP A 1 95 ? -5.974 -16.781 12.601 1.00 83.75 95 ASP A N 1
ATOM 796 C CA . ASP A 1 95 ? -6.093 -16.816 14.063 1.00 83.75 95 ASP A CA 1
ATOM 797 C C . ASP A 1 95 ? -6.719 -15.528 14.616 1.00 83.75 95 ASP A C 1
ATOM 799 O O . ASP A 1 95 ? -7.611 -15.576 15.460 1.00 83.75 95 ASP A O 1
ATOM 803 N N . TRP A 1 96 ? -6.272 -14.358 14.143 1.00 81.94 96 TRP A N 1
ATOM 804 C CA . TRP A 1 96 ? -6.766 -13.084 14.666 1.00 81.94 96 TRP A CA 1
ATOM 805 C C . TRP A 1 96 ? -8.218 -12.814 14.267 1.00 81.94 96 TRP A C 1
ATOM 807 O O . TRP A 1 96 ? -9.015 -12.387 15.103 1.00 81.94 96 TRP A O 1
ATOM 817 N N . PHE A 1 97 ? -8.584 -13.074 13.008 1.00 84.31 97 PHE A N 1
ATOM 818 C CA . PHE A 1 97 ? -9.959 -12.875 12.549 1.00 84.31 97 PHE A CA 1
ATOM 819 C C . PHE A 1 97 ? -10.945 -13.852 13.202 1.00 84.31 97 PHE A C 1
ATOM 821 O O . PHE A 1 97 ? -12.110 -13.496 13.360 1.00 84.31 97 PHE A O 1
ATOM 828 N N . ALA A 1 98 ? -10.496 -15.035 13.634 1.00 86.38 98 ALA A N 1
ATOM 829 C CA . ALA A 1 98 ? -11.332 -15.982 14.372 1.00 86.38 98 ALA A CA 1
ATOM 830 C C . ALA A 1 98 ? -11.742 -15.484 15.774 1.00 86.38 98 ALA A C 1
ATOM 832 O O . ALA A 1 98 ? -12.739 -15.952 16.319 1.00 86.38 98 ALA A O 1
ATOM 833 N N . GLU A 1 99 ? -10.994 -14.544 16.362 1.00 80.06 99 GLU A N 1
ATOM 834 C CA . GLU A 1 99 ? -11.290 -13.959 17.680 1.00 80.06 99 GLU A CA 1
ATOM 835 C C . GLU A 1 99 ? -12.240 -12.748 17.610 1.00 80.06 99 GLU A C 1
ATOM 837 O O . GLU A 1 99 ? -12.677 -12.240 18.647 1.00 80.06 99 GLU A O 1
ATOM 842 N N . ILE A 1 100 ? -12.561 -12.263 16.405 1.00 82.38 100 ILE A N 1
ATOM 843 C CA . ILE A 1 100 ? -13.491 -11.146 16.211 1.00 82.38 100 ILE A CA 1
ATOM 844 C C . ILE A 1 100 ? -14.934 -11.679 16.313 1.00 82.38 100 ILE A C 1
ATOM 846 O O . ILE A 1 100 ? -15.270 -12.600 15.570 1.00 82.38 100 ILE A O 1
ATOM 850 N N . PRO A 1 101 ? -15.779 -11.130 17.213 1.00 72.56 101 PRO A N 1
ATOM 851 C CA . PRO A 1 101 ? -17.164 -11.573 17.397 1.00 72.56 101 PRO A CA 1
ATOM 852 C C . PRO A 1 101 ? -18.054 -11.444 16.159 1.00 72.56 101 PRO A C 1
ATOM 854 O O . PRO A 1 101 ? -17.859 -10.476 15.387 1.00 72.56 101 PRO A O 1
#

InterPro domains:
  IPR005331 Sulfotransferase [PF03567] (3-100)
  IPR018011 Carbohydrate sulfotransferase 8-10 [PTHR12137] (2-101)

Foldseek 3Di:
DPDPVVCVVVVHDDDVVNVVVCLVDPVNVVVDHDDPVSHDPCVVPVVVPDDDPADDDPVCCQVRVCVVCVVVVNNVPDHDDDDPPPPP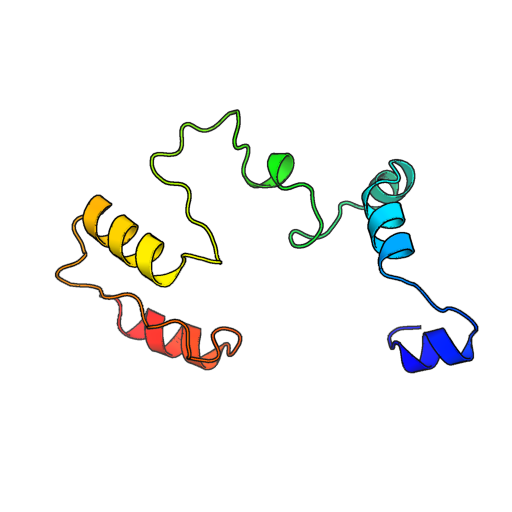DPVVVVVRVVSRD